Protein AF-A0A9P0GEH8-F1 (afdb_monomer)

Solvent-accessible surface area (backbone atoms only — not comparable to full-atom values): 10073 Å² total; per-residue (Å²): 133,59,58,68,59,52,50,55,52,48,51,53,52,50,49,64,53,62,76,31,72,62,64,55,65,80,72,59,46,73,71,53,48,53,55,50,47,52,52,42,53,52,48,43,51,53,41,54,50,40,61,73,42,30,77,85,65,69,58,48,72,67,56,49,52,50,42,53,51,50,40,52,52,41,55,53,51,46,50,50,51,67,56,50,79,44,78,69,57,88,73,59,54,66,79,65,34,40,38,84,42,74,55,92,52,100,47,64,91,82,51,86,51,72,48,78,42,86,67,63,67,92,47,68,67,65,42,52,57,54,46,52,55,54,49,53,56,50,52,55,51,50,48,71,76,39,87,84,71,87,85,84,86,83,91,84,87,85,84,83,79,78,86,132

Secondary structure (DSSP, 8-state):
--HHHHHHHHHHHHHHHHTTTTHHHHS--HHHHHHHHHHHHHHHHHHHHHHHTTTTTT--HHHHHHHHHHHHHHHHHHHHHHHHT--SS----HHHHEEEEEE--TTTTT--EEEEEE-S-SSHHHHHHHHHHHHHHHHHHHHHH-TT-----------PPPP-

Mean predicted aligned error: 16.82 Å

Radius of gyration: 26.2 Å; Cα contacts (8 Å, |Δi|>4): 94; chains: 1; bounding box: 45×67×70 Å

pLDDT: mean 74.31, std 14.32, range [34.25, 94.31]

Nearest PDB structures (foldseek):
  9had-assembly1_A  TM=5.413E-01  e=2.291E-01  Dermatophagoides farinae
  8eki-assembly1_A  TM=3.821E-01  e=4.897E-01  Saccharomyces cerevisiae S288C
  4y21-assembly1_A  TM=6.653E-01  e=8.085E+00  Rattus norvegicus

Structure (mmCIF, N/CA/C/O backbone):
data_AF-A0A9P0GEH8-F1
#
_entry.id   AF-A0A9P0GEH8-F1
#
loop_
_atom_site.group_PDB
_atom_site.id
_atom_site.type_symbol
_atom_site.label_atom_id
_atom_site.label_alt_id
_atom_site.label_comp_id
_atom_site.label_asym_id
_atom_site.label_entity_id
_atom_site.label_seq_id
_atom_site.pdbx_PDB_ins_code
_atom_site.Cartn_x
_atom_site.Cartn_y
_atom_site.Cartn_z
_atom_site.occupancy
_atom_site.B_iso_or_equiv
_atom_site.auth_seq_id
_atom_site.auth_comp_id
_atom_site.auth_asym_id
_atom_site.auth_atom_id
_atom_site.pdbx_PDB_model_num
ATOM 1 N N . MET A 1 1 ? 15.935 18.333 23.395 1.00 63.38 1 MET A N 1
ATOM 2 C CA . MET A 1 1 ? 15.958 19.262 22.243 1.00 63.38 1 MET A CA 1
ATOM 3 C C . MET A 1 1 ? 14.735 20.152 22.340 1.00 63.38 1 MET A C 1
ATOM 5 O O . MET A 1 1 ? 13.652 19.619 22.544 1.00 63.38 1 MET A O 1
ATOM 9 N N . ASN A 1 2 ? 14.920 21.467 22.252 1.00 82.69 2 ASN A N 1
ATOM 10 C CA . ASN A 1 2 ? 13.840 22.454 22.278 1.00 82.69 2 ASN A CA 1
ATOM 11 C C . ASN A 1 2 ? 12.905 22.260 21.052 1.00 82.69 2 ASN A C 1
ATOM 13 O O . ASN A 1 2 ? 13.416 22.056 19.949 1.00 82.69 2 ASN A O 1
ATOM 17 N N . PRO A 1 3 ? 11.565 22.319 21.186 1.00 79.75 3 PRO A N 1
ATOM 18 C CA . PRO A 1 3 ? 10.643 22.260 20.047 1.00 79.75 3 PRO A CA 1
A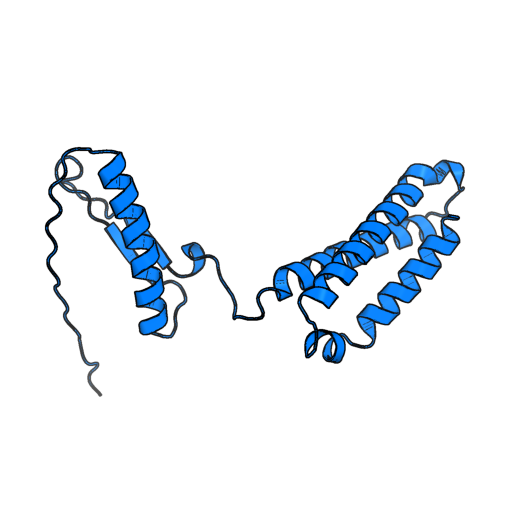TOM 19 C C . PRO A 1 3 ? 10.961 23.216 18.891 1.00 79.75 3 PRO A C 1
ATOM 21 O O . PRO A 1 3 ? 10.848 22.818 17.733 1.00 79.75 3 PRO A O 1
ATOM 24 N N . PHE A 1 4 ? 11.437 24.431 19.168 1.00 83.31 4 PHE A N 1
ATOM 25 C CA . PHE A 1 4 ? 11.797 25.392 18.121 1.00 83.31 4 PHE A CA 1
ATOM 26 C C . PHE A 1 4 ? 12.994 24.918 17.286 1.00 83.31 4 PHE A C 1
ATOM 28 O O . PHE A 1 4 ? 13.010 25.073 16.062 1.00 83.31 4 PHE A O 1
ATOM 35 N N . SER A 1 5 ? 13.969 24.247 17.912 1.00 86.06 5 SER A N 1
ATOM 36 C CA . SER A 1 5 ? 15.079 23.643 17.169 1.00 86.06 5 SER A CA 1
ATOM 37 C C . SER A 1 5 ? 14.634 22.414 16.373 1.00 86.06 5 SER A C 1
ATOM 39 O O . SER A 1 5 ? 15.137 22.196 15.272 1.00 86.06 5 SER A O 1
ATOM 41 N N . ILE A 1 6 ? 13.632 21.670 16.858 1.00 84.56 6 ILE A N 1
ATOM 42 C CA . ILE A 1 6 ? 12.996 20.571 16.115 1.00 84.56 6 ILE A CA 1
ATOM 43 C C . ILE A 1 6 ? 12.264 21.103 14.875 1.00 84.56 6 ILE A C 1
ATOM 45 O O . ILE A 1 6 ? 12.375 20.496 13.808 1.00 84.56 6 ILE A O 1
ATOM 49 N N . ILE A 1 7 ? 11.551 22.229 14.975 1.00 85.88 7 ILE A N 1
ATOM 50 C CA . ILE A 1 7 ? 10.881 22.872 13.832 1.00 85.88 7 ILE A CA 1
ATOM 51 C C . ILE A 1 7 ? 11.917 23.321 12.801 1.00 85.88 7 ILE A C 1
ATOM 53 O O . ILE A 1 7 ? 11.837 22.902 11.649 1.00 85.88 7 ILE A O 1
ATOM 57 N N . LYS A 1 8 ? 12.947 24.067 13.220 1.00 88.38 8 LYS A N 1
ATOM 58 C CA . LYS A 1 8 ? 14.024 24.525 12.325 1.00 88.38 8 LYS A CA 1
ATOM 59 C C . LYS A 1 8 ? 14.737 23.356 11.636 1.00 88.38 8 LYS A C 1
ATOM 61 O O .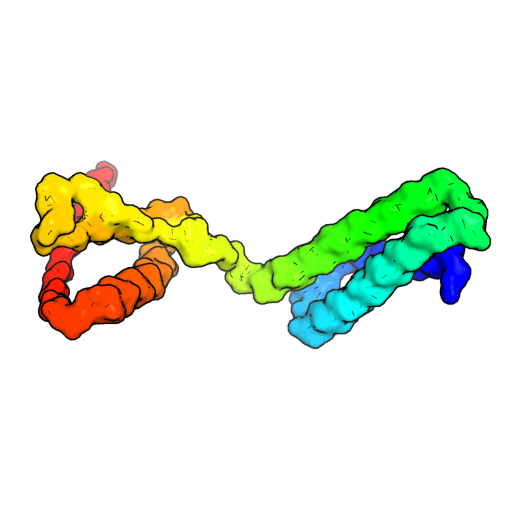 LYS A 1 8 ? 14.979 23.383 10.433 1.00 88.38 8 LYS A O 1
ATOM 66 N N . GLN A 1 9 ? 15.033 22.290 12.381 1.00 88.56 9 GLN A N 1
ATOM 67 C CA . GLN A 1 9 ? 15.620 21.074 11.819 1.00 88.56 9 GLN A CA 1
ATOM 68 C C . GLN A 1 9 ? 14.679 20.396 10.814 1.00 88.56 9 GLN A C 1
ATOM 70 O O . GLN A 1 9 ? 15.137 19.901 9.784 1.00 88.56 9 GLN A O 1
ATOM 75 N N . SER A 1 10 ? 13.376 20.380 11.097 1.00 86.62 10 SER A N 1
ATOM 76 C CA . SER A 1 10 ? 12.367 19.804 10.207 1.00 86.62 10 SER A CA 1
ATOM 77 C C . SER A 1 10 ? 12.270 20.585 8.899 1.00 86.62 10 SER A C 1
ATOM 79 O O . SER A 1 10 ? 12.298 19.972 7.834 1.00 86.62 10 SER A O 1
ATOM 81 N N . ASP A 1 11 ? 12.257 21.915 8.971 1.00 87.25 11 ASP A N 1
ATOM 82 C CA . ASP A 1 11 ? 12.224 22.799 7.806 1.00 87.25 11 ASP A CA 1
ATOM 83 C C . ASP A 1 11 ? 13.472 22.603 6.929 1.00 87.25 11 ASP A C 1
ATOM 85 O O . ASP A 1 11 ? 13.356 22.439 5.714 1.00 87.25 11 ASP A O 1
ATOM 89 N N . ASN A 1 12 ? 14.657 22.490 7.540 1.00 86.25 12 ASN A N 1
ATOM 90 C CA . ASN A 1 12 ? 15.903 22.198 6.825 1.00 86.25 12 ASN A CA 1
ATOM 91 C C . ASN A 1 12 ? 15.866 20.834 6.115 1.00 86.25 12 ASN A C 1
ATOM 93 O O . ASN A 1 12 ? 16.302 20.711 4.969 1.00 86.25 12 ASN A O 1
ATOM 97 N N . ILE A 1 13 ? 15.329 19.798 6.773 1.00 83.06 13 ILE A N 1
ATOM 98 C CA . ILE A 1 13 ? 15.161 18.469 6.167 1.00 83.06 13 ILE A CA 1
ATOM 99 C C . ILE A 1 13 ? 14.171 18.538 5.000 1.00 83.06 13 ILE A C 1
ATOM 101 O O . ILE A 1 13 ? 14.433 17.966 3.946 1.00 83.06 13 ILE A O 1
ATOM 105 N N . LEU A 1 14 ? 13.053 19.250 5.152 1.00 83.06 14 LEU A N 1
ATOM 106 C CA . LEU A 1 14 ? 12.068 19.410 4.084 1.00 83.06 14 LEU A CA 1
ATOM 107 C C . LEU A 1 14 ? 12.625 20.206 2.902 1.00 83.06 14 LEU A C 1
ATOM 109 O O . LEU A 1 14 ? 12.366 19.837 1.759 1.00 83.06 14 LEU A O 1
ATOM 113 N N . ALA A 1 15 ? 13.428 21.241 3.148 1.00 81.75 15 ALA A N 1
ATOM 114 C CA . ALA A 1 15 ? 14.131 21.974 2.099 1.00 81.75 15 ALA A CA 1
ATOM 115 C C . ALA A 1 15 ? 15.111 21.064 1.338 1.00 81.75 15 ALA A C 1
ATOM 117 O O . ALA A 1 15 ? 15.128 21.070 0.105 1.00 81.75 15 ALA A O 1
ATOM 118 N N . ALA A 1 16 ? 15.855 20.216 2.058 1.00 75.31 16 ALA A N 1
ATOM 119 C CA . ALA A 1 16 ? 16.749 19.220 1.468 1.00 75.31 16 ALA A CA 1
ATOM 120 C C . ALA A 1 16 ? 16.005 18.120 0.688 1.00 75.31 16 ALA A C 1
ATOM 122 O O . ALA A 1 16 ? 16.557 17.571 -0.257 1.00 75.31 16 ALA A O 1
ATOM 123 N N . ILE A 1 17 ? 14.756 17.808 1.048 1.00 71.12 17 ILE A N 1
ATOM 124 C CA . ILE A 1 17 ? 13.891 16.874 0.307 1.00 71.12 17 ILE A CA 1
ATOM 125 C C . ILE A 1 17 ? 13.294 17.537 -0.946 1.00 71.12 17 ILE A C 1
ATOM 127 O O . ILE A 1 17 ? 13.154 16.889 -1.983 1.00 71.12 17 ILE A O 1
ATOM 131 N N . LYS A 1 18 ? 12.918 18.821 -0.858 1.00 67.00 18 LYS A N 1
ATOM 132 C CA . LYS A 1 18 ? 12.270 19.568 -1.947 1.00 67.00 18 LYS A CA 1
ATOM 133 C C . LYS A 1 18 ? 13.248 19.954 -3.065 1.00 67.00 18 LYS A C 1
ATOM 135 O O . LYS A 1 18 ? 12.876 19.840 -4.228 1.00 67.00 18 LYS A O 1
ATOM 140 N N . LYS A 1 19 ? 14.482 20.365 -2.739 1.00 57.78 19 LYS A N 1
ATOM 141 C CA . LYS A 1 19 ? 15.487 20.817 -3.727 1.00 57.78 19 LYS A CA 1
ATOM 142 C C . LYS A 1 19 ? 15.917 19.751 -4.759 1.00 57.78 19 LYS A C 1
ATOM 144 O O . LYS A 1 19 ? 16.152 20.133 -5.898 1.00 57.78 19 LYS A O 1
ATOM 149 N N . PRO A 1 20 ? 15.978 18.442 -4.446 1.00 52.09 20 PRO A N 1
ATOM 150 C CA . PRO A 1 20 ? 16.402 17.428 -5.407 1.00 52.09 20 PRO A CA 1
ATOM 151 C C . PRO A 1 20 ? 15.350 16.327 -5.596 1.00 52.09 20 PRO A C 1
ATOM 153 O O . PRO A 1 20 ? 15.700 15.163 -5.730 1.00 52.09 20 PRO A O 1
ATOM 156 N N . ARG A 1 21 ? 14.047 16.643 -5.667 1.00 51.53 21 ARG A N 1
ATOM 157 C CA . ARG A 1 21 ? 13.015 15.625 -5.980 1.00 51.53 21 ARG A CA 1
ATOM 158 C C . ARG A 1 21 ? 13.209 14.960 -7.364 1.00 51.53 21 ARG A C 1
ATOM 160 O O . ARG A 1 21 ? 12.531 13.986 -7.651 1.00 51.53 21 ARG A O 1
ATOM 167 N N . LYS A 1 22 ? 14.103 15.475 -8.215 1.00 45.47 22 LYS A N 1
ATOM 168 C CA . LYS A 1 22 ? 14.620 14.797 -9.419 1.00 45.47 22 LYS A CA 1
ATOM 169 C C . LYS A 1 22 ? 15.939 14.065 -9.105 1.00 45.47 22 LYS A C 1
ATOM 171 O O . LYS A 1 22 ? 15.983 12.846 -9.098 1.00 45.47 22 LYS A O 1
ATOM 176 N N . ILE A 1 23 ? 16.955 14.805 -8.655 1.00 44.22 23 ILE A N 1
ATOM 177 C CA . ILE A 1 23 ? 18.342 14.321 -8.489 1.00 44.22 23 ILE A CA 1
ATOM 178 C C . ILE A 1 23 ? 18.525 13.265 -7.383 1.00 44.22 23 ILE A C 1
ATOM 180 O O . ILE A 1 23 ? 19.277 12.313 -7.568 1.00 44.22 23 ILE A O 1
ATOM 184 N N . LEU A 1 24 ? 17.840 13.387 -6.235 1.00 51.72 24 LEU A N 1
ATOM 185 C CA . LEU A 1 24 ? 17.928 12.381 -5.161 1.00 51.72 24 LEU A CA 1
ATOM 186 C C . LEU A 1 24 ? 17.483 11.019 -5.663 1.00 51.72 24 LEU A C 1
ATOM 188 O O . LEU A 1 24 ? 17.923 10.013 -5.138 1.00 51.72 24 LEU A O 1
ATOM 192 N N . PHE A 1 25 ? 16.582 10.998 -6.632 1.00 54.88 25 PHE A N 1
ATOM 193 C CA . PHE A 1 25 ? 15.817 9.831 -6.995 1.00 54.88 25 PHE A CA 1
ATOM 194 C C . PHE A 1 25 ? 16.349 9.084 -8.212 1.00 54.88 25 PHE A C 1
ATOM 196 O O . PHE A 1 25 ? 16.028 7.906 -8.340 1.00 54.88 25 PHE A O 1
ATOM 203 N N . ASP A 1 26 ? 17.197 9.729 -9.008 1.00 52.19 26 ASP A N 1
ATOM 204 C CA . ASP A 1 26 ? 17.900 9.097 -10.124 1.00 52.19 26 ASP A CA 1
ATOM 205 C C . ASP A 1 26 ? 19.138 8.306 -9.637 1.00 52.19 26 ASP A C 1
ATOM 207 O O . ASP A 1 26 ? 19.475 7.285 -10.221 1.00 52.19 26 ASP A O 1
ATOM 211 N N . ASN A 1 27 ? 19.737 8.680 -8.490 1.00 52.25 27 ASN A N 1
ATOM 212 C CA . ASN A 1 27 ? 20.931 8.030 -7.903 1.00 52.25 27 ASN A CA 1
ATOM 213 C C . ASN A 1 27 ? 20.703 7.460 -6.477 1.00 52.25 27 ASN A C 1
ATOM 215 O O . ASN A 1 27 ? 21.629 7.344 -5.663 1.00 52.25 27 ASN A O 1
ATOM 219 N N . PHE A 1 28 ? 19.456 7.138 -6.116 1.00 63.06 28 PHE A N 1
ATOM 220 C CA . PHE A 1 28 ? 19.102 6.691 -4.760 1.00 63.06 28 PHE A CA 1
ATOM 221 C C . PHE A 1 28 ? 19.409 5.202 -4.535 1.00 63.06 28 PHE A C 1
ATOM 223 O O . PHE A 1 28 ? 18.591 4.332 -4.822 1.00 63.06 28 PHE A O 1
ATOM 230 N N . THR A 1 29 ? 20.581 4.890 -3.983 1.00 66.31 29 THR A N 1
ATOM 231 C CA . THR A 1 29 ? 20.947 3.509 -3.627 1.00 66.31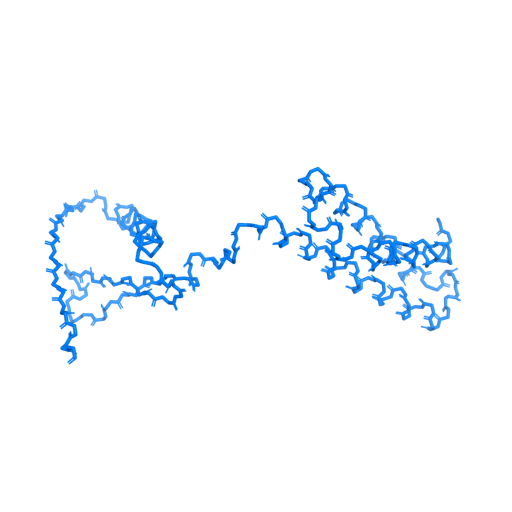 29 THR A CA 1
ATOM 232 C C . THR A 1 29 ? 20.129 2.961 -2.447 1.00 66.31 29 THR A C 1
ATOM 234 O O . THR A 1 29 ? 19.581 3.714 -1.637 1.00 66.31 29 THR A O 1
ATOM 237 N N . ILE A 1 30 ? 20.112 1.631 -2.290 1.00 65.19 30 ILE A N 1
ATOM 238 C CA . ILE A 1 30 ? 19.505 0.926 -1.142 1.00 65.19 30 ILE A CA 1
ATOM 239 C C . ILE A 1 30 ? 20.038 1.483 0.190 1.00 65.19 30 ILE A C 1
ATOM 241 O O . ILE A 1 30 ? 19.274 1.817 1.096 1.00 65.19 30 ILE A O 1
ATOM 245 N N . LYS A 1 31 ? 21.358 1.690 0.275 1.00 69.81 31 LYS A N 1
ATOM 246 C CA . LYS A 1 31 ? 22.031 2.268 1.447 1.00 69.81 31 LYS A CA 1
ATOM 247 C C . LYS A 1 31 ? 21.544 3.693 1.748 1.00 69.81 31 LYS A C 1
ATOM 249 O O . LYS A 1 31 ? 21.300 4.032 2.907 1.00 69.81 31 LYS A O 1
ATOM 254 N N . ASN A 1 32 ? 21.344 4.517 0.717 1.00 69.88 32 ASN A N 1
ATOM 255 C CA . ASN A 1 32 ? 20.785 5.862 0.873 1.00 69.88 32 ASN A CA 1
ATOM 256 C C . ASN A 1 32 ? 19.342 5.800 1.393 1.00 69.88 32 ASN A C 1
ATOM 258 O O . ASN A 1 32 ? 18.989 6.540 2.316 1.00 69.88 32 ASN A O 1
ATOM 262 N N . ALA A 1 33 ? 18.528 4.878 0.874 1.00 72.75 33 ALA A N 1
ATOM 263 C CA . ALA A 1 33 ? 17.159 4.678 1.336 1.00 72.75 33 ALA A CA 1
ATOM 264 C C . ALA A 1 33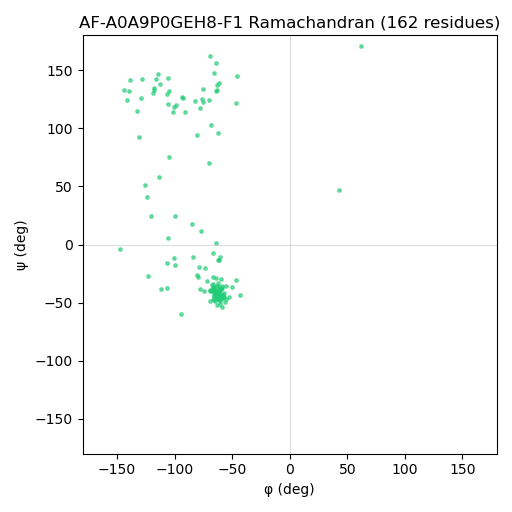 ? 17.091 4.325 2.827 1.00 72.75 33 ALA A C 1
ATOM 266 O O . ALA A 1 33 ? 16.332 4.955 3.565 1.00 72.75 33 ALA A O 1
ATOM 267 N N . GLU A 1 34 ? 17.922 3.401 3.306 1.00 78.12 34 GLU A N 1
ATOM 268 C CA . GLU A 1 34 ? 17.967 3.037 4.726 1.00 78.12 34 GLU A CA 1
ATOM 269 C C . GLU A 1 34 ? 18.357 4.209 5.636 1.00 78.12 34 GLU A C 1
ATOM 271 O O . GLU A 1 34 ? 17.722 4.435 6.675 1.00 78.12 34 GLU A O 1
ATOM 276 N N . ILE A 1 35 ? 19.375 4.985 5.245 1.00 82.38 35 ILE A N 1
ATOM 277 C CA . ILE A 1 35 ? 19.826 6.169 5.989 1.00 82.38 35 ILE A CA 1
ATOM 278 C C . ILE A 1 35 ? 18.684 7.184 6.104 1.00 82.38 35 ILE A C 1
ATOM 280 O O . ILE A 1 35 ? 18.390 7.681 7.198 1.00 82.38 35 ILE A O 1
ATOM 284 N N . TRP A 1 36 ? 17.994 7.459 4.997 1.00 82.62 36 TRP A N 1
ATOM 285 C CA . TRP A 1 36 ? 16.873 8.392 4.979 1.00 82.62 36 TRP A CA 1
ATOM 286 C C . TRP A 1 36 ? 15.665 7.876 5.762 1.00 82.62 36 TRP A C 1
ATOM 288 O O . TRP A 1 36 ? 15.070 8.642 6.518 1.00 82.62 36 TRP A O 1
ATOM 298 N N . LEU A 1 37 ? 15.331 6.586 5.681 1.00 84.06 37 LEU A N 1
ATOM 299 C CA . LEU A 1 37 ? 14.255 5.993 6.481 1.00 84.06 37 LEU A CA 1
ATOM 300 C C . LEU A 1 37 ? 14.531 6.116 7.982 1.00 84.06 37 LEU A C 1
ATOM 302 O O . LEU A 1 37 ? 13.637 6.522 8.735 1.00 84.06 37 LEU A O 1
ATOM 306 N N . LYS A 1 38 ? 15.768 5.837 8.416 1.00 88.12 38 LYS A N 1
ATOM 307 C CA . LYS A 1 38 ? 16.199 6.030 9.810 1.00 88.12 38 LYS A CA 1
ATOM 308 C C . LYS A 1 38 ? 16.089 7.500 10.217 1.00 88.12 38 LYS A C 1
ATOM 310 O O . LYS A 1 38 ? 15.532 7.797 11.277 1.00 88.12 38 LYS A O 1
ATOM 315 N N . ARG A 1 39 ? 16.555 8.428 9.372 1.00 87.38 39 ARG A N 1
ATOM 316 C CA . ARG A 1 39 ? 16.497 9.878 9.627 1.00 87.38 39 ARG A CA 1
ATOM 317 C C . ARG A 1 39 ? 15.057 10.382 9.762 1.00 87.38 39 ARG A C 1
ATOM 319 O O . ARG A 1 39 ? 14.745 11.057 10.740 1.00 87.38 39 ARG A O 1
ATOM 326 N N . LEU A 1 40 ? 14.163 9.988 8.856 1.00 89.19 40 LEU A N 1
ATOM 327 C CA . LEU A 1 40 ? 12.741 10.350 8.902 1.00 89.19 40 LEU A CA 1
ATOM 328 C C . LEU A 1 40 ? 12.044 9.768 10.129 1.00 89.19 40 LEU A C 1
ATOM 330 O O . LEU A 1 40 ? 11.251 10.452 10.768 1.00 89.19 40 LEU A O 1
ATOM 334 N N . GLN A 1 41 ? 12.342 8.518 10.492 1.00 92.00 41 GLN A N 1
ATOM 335 C CA . GLN A 1 41 ? 11.733 7.892 11.664 1.00 92.00 41 GLN A CA 1
ATOM 336 C C . GLN A 1 41 ? 12.149 8.580 12.962 1.00 92.00 41 GLN A C 1
ATOM 338 O O . GLN A 1 41 ? 11.309 8.783 13.839 1.00 92.00 41 GLN A O 1
ATOM 343 N N . ARG A 1 42 ? 13.425 8.965 13.076 1.00 93.12 42 ARG A N 1
ATOM 344 C CA . ARG A 1 42 ? 13.907 9.782 14.196 1.00 93.12 42 ARG A CA 1
ATOM 345 C C . ARG A 1 42 ? 13.186 11.127 14.229 1.00 93.12 42 ARG A C 1
ATOM 347 O O . ARG A 1 42 ? 12.673 11.492 15.281 1.00 93.12 42 ARG A O 1
ATOM 354 N N . GLN A 1 43 ? 13.053 11.802 13.087 1.00 90.88 43 GLN A N 1
ATOM 355 C CA . GLN A 1 43 ? 12.404 13.112 13.037 1.00 90.88 43 GLN A CA 1
ATOM 356 C C . GLN A 1 43 ? 10.914 13.045 13.401 1.00 90.88 43 GLN A C 1
ATOM 358 O O . GLN A 1 43 ? 10.448 13.840 14.210 1.00 90.88 43 GLN A O 1
ATOM 363 N N . ILE A 1 44 ? 10.182 12.042 12.903 1.00 92.75 44 ILE A N 1
ATOM 364 C CA . ILE A 1 44 ? 8.779 11.796 13.278 1.00 92.75 44 ILE A CA 1
ATOM 365 C C . ILE A 1 44 ? 8.651 11.574 14.790 1.00 92.75 44 ILE A C 1
ATOM 367 O O . ILE A 1 44 ? 7.742 12.121 15.414 1.00 92.75 44 ILE A O 1
ATOM 371 N N . LYS A 1 45 ? 9.551 10.785 15.396 1.00 94.31 45 LYS A N 1
ATOM 372 C CA . LYS A 1 45 ? 9.559 10.570 16.852 1.00 94.31 45 LYS A CA 1
ATOM 373 C C . LYS A 1 45 ? 9.787 11.883 17.607 1.00 94.31 45 LYS A C 1
ATOM 375 O O . LYS A 1 45 ? 9.055 12.146 18.557 1.00 94.31 45 LYS A O 1
ATOM 380 N N . SER A 1 46 ? 10.736 12.710 17.169 1.00 91.94 46 SER A N 1
ATOM 381 C CA . SER A 1 46 ? 11.019 14.016 17.778 1.00 91.94 46 SER A CA 1
ATOM 382 C C . SER A 1 46 ? 9.831 14.976 17.680 1.00 91.94 46 SER A C 1
ATOM 384 O O . SER A 1 46 ? 9.444 15.554 18.693 1.00 91.94 46 SER A O 1
ATOM 386 N N . CYS A 1 47 ? 9.201 15.095 16.506 1.00 90.06 47 CYS A N 1
ATOM 387 C CA . CYS A 1 47 ? 8.007 15.926 16.327 1.00 90.06 47 CYS A CA 1
ATOM 388 C C . CYS A 1 47 ? 6.846 15.439 17.203 1.00 90.06 47 CYS A C 1
ATOM 390 O O . CYS A 1 47 ? 6.254 16.232 17.924 1.00 90.06 47 CYS A O 1
ATOM 392 N N . ASN A 1 48 ? 6.564 14.131 17.219 1.00 93.25 48 ASN A N 1
ATOM 393 C CA . ASN A 1 48 ? 5.513 13.571 18.072 1.00 93.25 48 ASN A CA 1
ATOM 394 C C . ASN A 1 48 ? 5.798 13.778 19.566 1.00 93.25 48 ASN A C 1
ATOM 396 O O . ASN A 1 48 ? 4.865 14.001 20.332 1.00 93.25 48 ASN A O 1
ATOM 400 N N . LYS A 1 49 ? 7.066 13.718 19.995 1.00 92.06 49 LYS A N 1
ATOM 401 C CA . LYS A 1 49 ? 7.446 14.024 21.380 1.00 92.06 49 LYS A CA 1
ATOM 402 C C . LYS A 1 49 ? 7.170 15.495 21.710 1.00 92.06 49 LYS A C 1
ATOM 404 O O . LYS A 1 49 ? 6.559 15.760 22.736 1.00 92.06 49 LYS A O 1
ATOM 409 N N . ALA A 1 50 ? 7.541 16.424 20.826 1.00 89.12 50 ALA A N 1
ATOM 410 C CA . ALA A 1 50 ? 7.261 17.851 21.001 1.00 89.12 50 ALA A CA 1
ATOM 411 C C . ALA A 1 50 ? 5.751 18.155 21.050 1.00 89.12 50 ALA A C 1
ATOM 413 O O . ALA A 1 50 ? 5.314 18.913 21.908 1.00 89.12 50 ALA A O 1
ATOM 414 N N . ILE A 1 51 ? 4.954 17.503 20.194 1.00 89.69 51 ILE A N 1
ATOM 415 C CA . ILE A 1 51 ? 3.485 17.613 20.187 1.00 89.69 51 ILE A CA 1
ATOM 416 C C . ILE A 1 51 ? 2.883 17.135 21.518 1.00 89.69 51 ILE A C 1
ATOM 418 O O . ILE A 1 51 ? 2.013 17.799 22.076 1.00 89.69 51 ILE A O 1
ATOM 422 N N . ARG A 1 52 ? 3.343 15.994 22.053 1.00 91.62 52 ARG A N 1
ATOM 423 C CA . ARG A 1 52 ? 2.857 15.470 23.345 1.00 91.62 52 ARG A CA 1
ATOM 424 C C . ARG A 1 52 ? 3.250 16.365 24.516 1.00 91.62 52 ARG A C 1
ATOM 426 O O . ARG A 1 52 ? 2.453 16.558 25.422 1.00 91.62 52 ARG A O 1
ATOM 433 N N . SER A 1 53 ? 4.445 16.945 24.471 1.00 88.88 53 SER A N 1
ATOM 434 C CA . SER A 1 53 ? 4.945 17.875 25.487 1.00 88.88 53 SER A CA 1
ATOM 435 C C . SER A 1 53 ? 4.491 19.328 25.262 1.00 88.88 53 SER A C 1
ATOM 437 O O . SER A 1 53 ? 5.088 20.239 25.826 1.00 88.88 53 SER A O 1
ATOM 439 N N . ARG A 1 54 ? 3.450 19.586 24.454 1.00 83.62 54 ARG A N 1
ATOM 440 C CA . ARG A 1 54 ? 3.028 20.953 24.079 1.00 83.62 54 ARG A CA 1
ATOM 441 C C . ARG A 1 54 ? 2.741 21.881 25.262 1.00 83.62 54 ARG A C 1
ATOM 443 O O . ARG A 1 54 ? 3.059 23.060 25.177 1.00 83.62 54 ARG A O 1
ATOM 450 N N . GLN A 1 55 ? 2.180 21.342 26.348 1.00 83.00 55 GLN A N 1
ATOM 451 C CA . GLN A 1 55 ? 1.877 22.091 27.574 1.00 83.00 55 GLN A CA 1
ATOM 452 C C . GLN A 1 55 ? 3.156 22.493 28.312 1.00 83.00 55 GLN A C 1
ATOM 454 O O . GLN A 1 55 ? 3.280 23.622 28.756 1.00 83.00 55 GLN A O 1
ATOM 459 N N . GLN A 1 56 ? 4.146 21.599 28.367 1.00 85.12 56 GLN A N 1
ATOM 460 C CA . GLN A 1 56 ? 5.441 21.868 28.995 1.00 85.12 56 GLN A CA 1
ATOM 461 C C . GLN A 1 56 ? 6.225 22.976 28.273 1.00 85.12 56 GLN A C 1
ATOM 463 O O . GLN A 1 56 ? 7.037 23.661 28.886 1.00 85.12 56 GLN A O 1
ATOM 468 N N . TYR A 1 57 ? 6.007 23.136 26.966 1.00 80.38 57 TYR A N 1
ATOM 469 C CA . TYR A 1 57 ? 6.744 24.083 26.130 1.00 80.38 57 TYR A CA 1
ATOM 470 C C . TYR A 1 57 ? 5.940 25.325 25.730 1.00 80.38 57 TYR A C 1
ATOM 472 O O . TYR A 1 57 ? 6.446 26.103 24.925 1.00 80.38 57 TYR A O 1
ATOM 480 N N . ASN A 1 58 ? 4.714 25.500 26.244 1.00 85.56 58 ASN A N 1
ATOM 481 C CA . ASN A 1 58 ? 3.798 26.584 25.864 1.00 85.56 58 ASN A CA 1
ATOM 482 C C . ASN A 1 58 ? 3.766 26.833 24.345 1.00 85.56 58 ASN A C 1
ATOM 484 O O . ASN A 1 58 ? 3.892 27.963 23.874 1.00 85.56 58 ASN A O 1
ATOM 488 N N . LEU A 1 59 ? 3.650 25.755 23.562 1.00 84.88 59 LEU A N 1
ATOM 489 C CA . LEU A 1 59 ? 3.654 25.859 22.104 1.00 84.88 59 LEU A CA 1
ATOM 490 C C . LEU A 1 59 ? 2.449 26.660 21.614 1.00 84.88 59 LEU A C 1
ATOM 492 O O . LEU A 1 59 ? 1.312 26.368 21.991 1.00 84.88 59 LEU A O 1
ATOM 496 N N . SER A 1 60 ? 2.690 27.606 20.704 1.00 88.69 60 SER A N 1
ATOM 497 C CA . SER A 1 60 ? 1.601 28.289 20.015 1.00 88.69 60 SER A CA 1
ATOM 498 C C . SER A 1 60 ? 0.803 27.301 19.154 1.00 88.69 60 SER A C 1
ATOM 500 O O . SER A 1 60 ? 1.313 26.271 18.697 1.00 88.69 60 SER A O 1
ATOM 502 N N .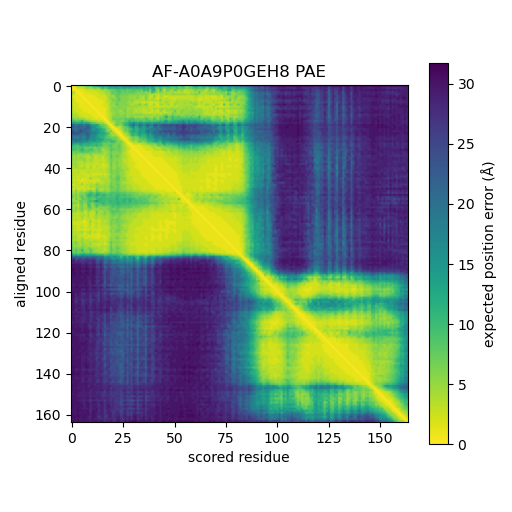 ILE A 1 61 ? -0.457 27.633 18.867 1.00 86.88 61 ILE A N 1
ATOM 503 C CA . ILE A 1 61 ? -1.292 26.850 17.941 1.00 86.88 61 ILE A CA 1
ATOM 504 C C . ILE A 1 61 ? -0.633 26.773 16.551 1.00 86.88 61 ILE A C 1
ATOM 506 O O . ILE A 1 61 ? -0.705 25.737 15.886 1.00 86.88 61 ILE A O 1
ATOM 510 N N . GLY A 1 62 ? 0.043 27.844 16.120 1.00 82.44 62 GLY A N 1
ATOM 511 C CA . GLY A 1 62 ? 0.790 27.876 14.861 1.00 82.44 62 GLY A CA 1
ATOM 512 C C . GLY A 1 62 ? 1.939 26.866 14.837 1.00 82.44 62 GLY A C 1
ATOM 513 O O . GLY A 1 62 ? 2.064 26.096 13.883 1.00 82.44 62 GLY A O 1
ATOM 514 N N . ASP A 1 63 ? 2.724 26.799 15.913 1.00 84.56 63 ASP A N 1
ATOM 515 C CA . ASP A 1 63 ? 3.839 25.855 16.041 1.00 84.56 63 ASP A CA 1
ATOM 516 C C . ASP A 1 63 ? 3.362 24.405 16.106 1.00 84.56 63 ASP A C 1
ATOM 518 O O . ASP A 1 63 ? 3.960 23.516 15.491 1.00 84.56 63 ASP A O 1
ATOM 522 N N . LEU A 1 64 ? 2.247 24.163 16.801 1.00 86.25 64 LEU A N 1
ATOM 523 C CA . LEU A 1 64 ? 1.617 22.850 16.865 1.00 86.25 64 LEU A CA 1
ATOM 524 C C . LEU A 1 64 ? 1.195 22.370 15.469 1.00 86.25 64 LEU A C 1
ATOM 526 O O . LEU A 1 64 ? 1.600 21.286 15.043 1.00 86.25 64 LEU A O 1
ATOM 530 N N . ARG A 1 65 ? 0.463 23.204 14.720 1.00 87.12 65 ARG A N 1
ATOM 531 C CA . ARG A 1 65 ? 0.045 22.898 13.340 1.00 87.12 65 ARG A CA 1
ATOM 532 C C . ARG A 1 65 ? 1.241 22.663 12.424 1.00 87.12 65 ARG A C 1
ATOM 534 O O . ARG A 1 65 ? 1.211 21.777 11.567 1.00 87.12 65 ARG A O 1
ATOM 541 N N . LYS A 1 66 ? 2.320 23.428 12.608 1.00 87.94 66 LYS A N 1
ATOM 542 C CA . LY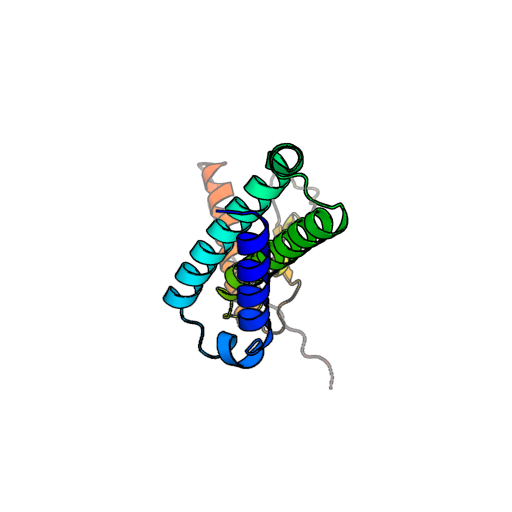S A 1 66 ? 3.556 23.260 11.839 1.00 87.94 66 LYS A CA 1
ATOM 543 C C . LYS A 1 66 ? 4.220 21.911 12.129 1.00 87.94 66 LYS A C 1
ATOM 545 O O . LYS A 1 66 ? 4.624 21.216 11.197 1.00 87.94 66 LYS A O 1
ATOM 550 N N . LEU A 1 67 ? 4.277 21.487 13.393 1.00 86.25 67 LEU A N 1
ATOM 551 C CA . LEU A 1 67 ? 4.773 20.160 13.774 1.00 86.25 67 LEU A CA 1
ATOM 552 C C . LEU A 1 67 ? 3.913 19.029 13.188 1.00 86.25 67 LEU A C 1
ATOM 554 O O . LEU A 1 67 ? 4.466 18.068 12.651 1.00 86.25 67 LEU A O 1
ATOM 558 N N . GLU A 1 68 ? 2.586 19.145 13.241 1.00 87.62 68 GLU A N 1
ATOM 559 C CA . GLU A 1 68 ? 1.657 18.163 12.661 1.00 87.62 68 GLU A CA 1
ATOM 560 C C . GLU A 1 68 ? 1.814 18.058 11.137 1.00 87.62 68 GLU A C 1
ATOM 562 O O . GLU A 1 68 ? 1.927 16.957 10.586 1.00 87.62 68 GLU A O 1
ATOM 567 N N . THR A 1 69 ? 1.931 19.203 10.464 1.00 87.69 69 THR A N 1
ATOM 568 C CA . THR A 1 69 ? 2.192 19.289 9.021 1.00 87.69 69 THR A CA 1
ATOM 569 C C . THR A 1 69 ? 3.521 18.619 8.661 1.00 87.69 69 THR A C 1
ATOM 571 O O . THR A 1 69 ? 3.587 17.794 7.744 1.00 87.69 69 THR A O 1
ATOM 574 N N . ASN A 1 70 ? 4.576 18.883 9.438 1.00 86.38 70 ASN A N 1
ATOM 575 C CA . ASN A 1 70 ? 5.887 18.262 9.256 1.00 86.38 70 ASN A CA 1
ATOM 576 C C . ASN A 1 70 ? 5.830 16.735 9.435 1.00 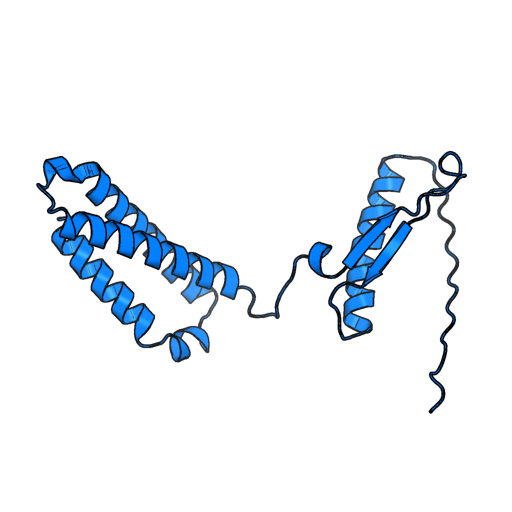86.38 70 ASN A C 1
ATOM 578 O O . ASN A 1 70 ? 6.408 16.000 8.629 1.00 86.38 70 ASN A O 1
ATOM 582 N N . VAL A 1 71 ? 5.074 16.227 10.417 1.00 90.31 71 VAL A N 1
ATOM 583 C CA . VAL A 1 71 ? 4.827 14.781 10.572 1.00 90.31 71 VAL A CA 1
ATOM 584 C C . VAL A 1 71 ? 4.138 14.202 9.334 1.00 90.31 71 VAL A C 1
ATOM 586 O O . VAL A 1 71 ? 4.549 13.139 8.854 1.00 90.31 71 VAL A O 1
ATOM 589 N N . GLY A 1 72 ? 3.127 14.890 8.797 1.00 81.50 72 GLY A N 1
ATOM 590 C CA . GLY A 1 72 ? 2.451 14.509 7.555 1.00 81.50 72 GLY A CA 1
ATOM 591 C C . GLY A 1 72 ? 3.425 14.387 6.380 1.00 81.50 72 GLY A C 1
ATOM 592 O O . GLY A 1 72 ? 3.477 13.346 5.716 1.00 81.50 72 GLY A O 1
ATOM 593 N N . HIS A 1 73 ? 4.274 15.397 6.179 1.00 83.50 73 HIS A N 1
ATOM 594 C CA . HIS A 1 73 ? 5.296 15.386 5.132 1.00 83.50 73 HIS A CA 1
ATOM 595 C C . HIS A 1 73 ? 6.313 14.251 5.301 1.00 83.50 73 HIS A C 1
ATOM 597 O O . HIS A 1 73 ? 6.608 13.547 4.332 1.00 83.50 73 HIS A O 1
ATOM 603 N N . PHE A 1 74 ? 6.819 14.008 6.514 1.00 86.25 74 PHE A N 1
ATOM 604 C CA . PHE A 1 74 ? 7.779 12.925 6.748 1.00 86.25 74 PHE A CA 1
ATOM 605 C C . PHE A 1 74 ? 7.164 11.538 6.554 1.00 86.25 74 PHE A C 1
ATOM 607 O O . PHE A 1 74 ? 7.816 10.664 5.981 1.00 86.25 74 PHE A O 1
ATOM 614 N N . LYS A 1 75 ? 5.909 11.323 6.973 1.00 85.31 75 LYS A N 1
ATOM 615 C CA . LYS A 1 75 ? 5.183 10.068 6.710 1.00 85.31 75 LYS A CA 1
ATOM 616 C C . LYS A 1 75 ? 4.988 9.845 5.212 1.00 85.31 75 LYS A C 1
ATOM 618 O O . LYS A 1 75 ? 5.235 8.741 4.724 1.00 85.31 75 LYS A O 1
ATOM 623 N N . HIS A 1 76 ? 4.597 10.889 4.483 1.00 78.81 76 HIS A N 1
ATOM 624 C CA . HIS A 1 76 ? 4.454 10.832 3.032 1.00 78.81 76 HIS A CA 1
ATOM 625 C C . HIS A 1 76 ? 5.787 10.495 2.349 1.00 78.81 76 HIS A C 1
ATOM 627 O O . HIS A 1 76 ? 5.854 9.563 1.551 1.00 78.81 76 HIS A O 1
ATOM 633 N N . PHE A 1 77 ? 6.873 11.182 2.708 1.00 76.88 77 PHE A N 1
ATOM 634 C CA . PHE A 1 77 ? 8.186 10.945 2.108 1.00 76.88 77 PHE A CA 1
ATOM 635 C C . PHE A 1 77 ? 8.760 9.565 2.464 1.00 76.88 77 PHE A C 1
ATOM 637 O O . PHE A 1 77 ? 9.307 8.880 1.605 1.00 76.88 77 PHE A O 1
ATOM 644 N N . ARG A 1 78 ? 8.545 9.090 3.697 1.00 83.12 78 ARG A N 1
ATOM 645 C CA . ARG A 1 78 ? 8.863 7.711 4.098 1.00 83.12 78 ARG A CA 1
ATOM 646 C C . ARG A 1 78 ? 8.143 6.700 3.204 1.00 83.12 78 ARG A C 1
ATOM 648 O O . ARG A 1 78 ? 8.769 5.750 2.748 1.00 83.12 78 ARG A O 1
ATOM 655 N N . LYS A 1 79 ? 6.849 6.913 2.935 1.00 79.12 79 LYS A N 1
ATOM 656 C CA . LYS A 1 79 ? 6.066 6.066 2.023 1.00 79.12 79 LYS A CA 1
ATOM 657 C C . LYS A 1 79 ? 6.641 6.104 0.607 1.00 79.12 79 LYS A C 1
ATOM 659 O O . LYS A 1 79 ? 6.754 5.055 -0.008 1.00 79.12 79 LYS A O 1
ATOM 664 N N . LEU A 1 80 ? 7.068 7.270 0.118 1.00 73.38 80 LEU A N 1
ATOM 665 C CA . LEU A 1 80 ? 7.739 7.375 -1.181 1.00 73.38 80 LEU A CA 1
ATOM 666 C C . LEU A 1 80 ? 9.046 6.576 -1.230 1.00 73.38 80 LEU A C 1
ATOM 668 O O . LEU A 1 80 ? 9.256 5.880 -2.211 1.00 73.38 80 LEU A O 1
ATOM 672 N N . ILE A 1 81 ? 9.895 6.623 -0.199 1.00 73.56 81 ILE A N 1
ATOM 673 C CA . ILE A 1 81 ? 11.145 5.840 -0.164 1.00 73.56 81 ILE A CA 1
ATOM 674 C C . ILE A 1 81 ? 10.865 4.335 -0.096 1.00 73.56 81 ILE A C 1
ATOM 676 O O . ILE A 1 81 ? 11.438 3.577 -0.871 1.00 73.56 81 ILE A O 1
ATOM 680 N N . LEU A 1 82 ? 9.961 3.905 0.791 1.00 68.94 82 LEU A N 1
ATOM 681 C CA . LEU A 1 82 ? 9.568 2.493 0.904 1.00 68.94 82 LEU A CA 1
ATOM 682 C C . LEU A 1 82 ? 8.981 1.967 -0.409 1.00 68.94 82 LEU A C 1
ATOM 684 O O . LEU A 1 82 ? 9.271 0.848 -0.814 1.00 68.94 82 LEU A O 1
ATOM 688 N N . ASN A 1 83 ? 8.200 2.801 -1.095 1.00 62.69 83 ASN A N 1
ATOM 689 C CA . ASN A 1 83 ? 7.611 2.455 -2.381 1.00 62.69 83 ASN A CA 1
ATOM 690 C C . ASN A 1 83 ? 8.608 2.586 -3.547 1.00 62.69 83 ASN A C 1
ATOM 692 O O . ASN A 1 83 ? 8.378 1.994 -4.593 1.00 62.69 83 ASN A O 1
ATOM 696 N N . ARG A 1 84 ? 9.711 3.333 -3.393 1.00 53.38 84 ARG A N 1
ATOM 697 C CA . ARG A 1 84 ? 10.774 3.498 -4.404 1.00 53.38 84 ARG A CA 1
ATOM 698 C C . ARG A 1 84 ? 11.821 2.401 -4.403 1.00 53.38 84 ARG A C 1
ATOM 700 O O . ARG A 1 84 ? 12.531 2.273 -5.391 1.00 53.38 84 ARG A O 1
ATOM 707 N N . HIS A 1 85 ? 11.841 1.535 -3.391 1.00 43.88 85 HIS A N 1
ATOM 708 C CA . HIS A 1 85 ? 12.500 0.232 -3.529 1.00 43.88 85 HIS A CA 1
ATOM 709 C C . HIS A 1 85 ? 11.827 -0.665 -4.592 1.00 43.88 85 HIS A C 1
ATOM 711 O O . HIS A 1 85 ? 12.262 -1.785 -4.841 1.00 43.88 85 HIS A O 1
ATOM 717 N N . ILE A 1 86 ? 10.785 -0.143 -5.245 1.00 43.09 86 ILE A N 1
ATOM 718 C CA . ILE A 1 86 ? 10.125 -0.682 -6.423 1.00 43.09 86 ILE A CA 1
ATOM 719 C C . ILE A 1 86 ? 10.364 0.286 -7.597 1.00 43.09 86 ILE A C 1
ATOM 721 O O . ILE A 1 86 ? 9.447 0.828 -8.204 1.00 43.09 86 ILE A O 1
ATOM 725 N N . GLY A 1 87 ? 11.639 0.529 -7.899 1.00 34.25 87 GLY A N 1
ATOM 726 C CA . GLY A 1 87 ? 12.096 1.010 -9.207 1.00 34.25 87 GLY A CA 1
ATOM 727 C C . GLY A 1 87 ? 12.132 -0.100 -10.267 1.00 34.25 87 GLY A C 1
ATOM 728 O O . GLY A 1 87 ? 12.676 0.105 -11.341 1.00 34.25 87 GLY A O 1
ATOM 729 N N . MET A 1 88 ? 11.545 -1.269 -9.981 1.00 35.97 88 MET A N 1
ATOM 730 C CA . MET A 1 88 ? 11.237 -2.318 -10.955 1.00 35.97 88 MET A CA 1
ATOM 731 C C . MET A 1 88 ? 9.734 -2.318 -11.243 1.00 35.97 88 MET A C 1
ATOM 733 O O . MET A 1 88 ? 8.996 -3.161 -10.734 1.00 35.97 88 MET A O 1
ATOM 737 N N . GLY A 1 89 ? 9.279 -1.333 -12.020 1.00 36.75 89 GLY A N 1
ATOM 738 C CA . GLY A 1 89 ? 7.892 -1.216 -12.466 1.00 36.75 89 GLY A CA 1
ATOM 739 C C . GLY A 1 89 ? 6.884 -1.050 -11.327 1.00 36.75 89 GLY A C 1
ATOM 740 O O . GLY A 1 89 ? 7.166 -1.201 -10.145 1.00 36.75 89 GLY A O 1
ATOM 741 N N . ILE A 1 90 ? 5.639 -0.757 -11.662 1.00 39.38 90 ILE A N 1
ATOM 742 C CA . ILE A 1 90 ? 4.549 -0.979 -10.719 1.00 39.38 90 ILE A CA 1
ATOM 743 C C . ILE A 1 90 ? 4.518 -2.498 -10.461 1.00 39.38 90 ILE A C 1
ATOM 745 O O . ILE A 1 90 ? 3.908 -3.245 -11.221 1.00 39.38 90 ILE A O 1
ATOM 749 N N . GLN A 1 91 ? 5.155 -2.990 -9.390 1.00 44.22 91 GLN A N 1
ATOM 750 C CA . GLN A 1 91 ? 4.754 -4.264 -8.792 1.00 44.22 91 GLN A CA 1
ATOM 751 C C . GLN A 1 91 ? 3.402 -4.032 -8.121 1.00 44.22 91 GLN A C 1
ATOM 753 O O . GLN A 1 91 ? 3.250 -4.006 -6.901 1.00 44.22 91 GLN A O 1
ATOM 758 N N . SER A 1 92 ? 2.376 -3.847 -8.947 1.00 50.88 92 SER A N 1
ATOM 759 C CA . SER A 1 92 ? 1.039 -4.270 -8.581 1.00 50.88 92 SER A CA 1
ATOM 760 C C . SER A 1 92 ? 1.195 -5.684 -8.048 1.00 50.88 92 SER A C 1
ATOM 762 O O . SER A 1 92 ? 1.758 -6.545 -8.730 1.00 50.88 92 SER A O 1
ATOM 764 N N . LYS A 1 93 ? 0.780 -5.886 -6.795 1.00 60.25 93 LYS A N 1
ATOM 765 C CA . LYS A 1 93 ? 0.801 -7.200 -6.146 1.00 60.25 93 LYS A CA 1
ATOM 766 C C . LYS A 1 93 ? 0.230 -8.220 -7.132 1.00 60.25 93 LYS A C 1
ATOM 768 O O . LYS A 1 93 ? -0.696 -7.866 -7.851 1.00 60.25 93 LYS A O 1
ATOM 773 N N . LEU A 1 94 ? 0.722 -9.458 -7.151 1.00 58.03 94 LEU A N 1
ATOM 774 C CA . LEU A 1 94 ? 0.256 -10.505 -8.075 1.00 58.03 94 LEU A CA 1
ATOM 775 C C . LEU A 1 94 ? -1.285 -10.529 -8.215 1.00 58.03 94 LEU A C 1
ATOM 777 O O . LEU A 1 94 ? -1.805 -10.490 -9.322 1.00 58.03 94 LEU A O 1
ATOM 781 N N . GLY A 1 95 ? -2.016 -10.411 -7.096 1.00 62.41 95 GLY A N 1
ATOM 782 C CA . GLY A 1 95 ? -3.489 -10.347 -7.067 1.00 62.41 95 GLY A CA 1
ATOM 783 C C . GLY A 1 95 ? -4.154 -9.102 -7.687 1.00 62.41 95 GLY A C 1
ATOM 784 O O . GLY A 1 95 ? -5.373 -9.048 -7.781 1.00 62.41 95 GLY A O 1
ATOM 785 N N . GLN A 1 96 ? -3.380 -8.094 -8.085 1.00 69.12 96 GLN A N 1
ATOM 786 C CA . GLN A 1 96 ? -3.813 -6.911 -8.837 1.00 69.12 96 GLN A CA 1
ATOM 787 C C . GLN A 1 96 ? -3.490 -7.023 -10.340 1.00 69.12 96 GLN A C 1
ATOM 789 O O . GLN A 1 96 ? -3.964 -6.185 -11.105 1.00 69.12 96 GLN A O 1
ATOM 794 N N . ARG A 1 97 ? -2.683 -8.012 -10.760 1.00 76.19 97 ARG A N 1
ATOM 795 C CA . ARG A 1 97 ? -2.310 -8.260 -12.169 1.00 76.19 97 ARG A CA 1
ATOM 796 C C . ARG A 1 97 ? -2.995 -9.479 -12.765 1.00 76.19 97 ARG A C 1
ATOM 798 O O . ARG A 1 97 ? -3.409 -9.449 -13.923 1.00 76.19 97 ARG A O 1
ATOM 805 N N . VAL A 1 98 ? -3.149 -10.509 -11.944 1.00 77.50 98 VAL A N 1
ATOM 806 C CA . VAL A 1 98 ? -3.778 -11.780 -12.285 1.00 77.50 98 VAL A CA 1
ATOM 807 C C . VAL A 1 98 ? -4.661 -12.237 -11.134 1.00 77.50 98 VAL A C 1
ATOM 809 O O . VAL A 1 98 ? -4.328 -12.073 -9.957 1.00 77.50 98 VAL A O 1
ATOM 812 N N . LYS A 1 99 ? -5.813 -12.818 -11.463 1.00 85.50 99 LYS A N 1
ATOM 813 C CA . LYS A 1 99 ? -6.775 -13.302 -10.470 1.00 85.50 99 LYS A CA 1
ATOM 814 C C . LYS A 1 99 ? -7.163 -14.737 -10.772 1.00 85.50 99 LYS A C 1
ATOM 816 O O . LYS A 1 99 ? -7.649 -15.029 -11.854 1.00 85.50 99 LYS A O 1
ATOM 821 N N . TRP A 1 100 ? -7.018 -15.615 -9.784 1.00 85.19 100 TRP A N 1
ATOM 822 C CA . TRP A 1 100 ? -7.681 -16.916 -9.819 1.00 85.19 100 TRP A CA 1
ATOM 823 C C . TRP A 1 100 ? -9.165 -16.733 -9.505 1.00 85.19 100 TRP A C 1
ATOM 825 O O . TRP A 1 100 ? -9.507 -16.231 -8.429 1.00 85.19 100 TRP A O 1
ATOM 835 N N . ALA A 1 101 ? -10.035 -17.167 -10.407 1.00 84.12 101 ALA A N 1
ATOM 836 C CA . ALA A 1 101 ? -11.470 -17.236 -10.185 1.00 84.12 101 ALA A CA 1
ATOM 837 C C . ALA A 1 101 ? -11.928 -18.690 -10.313 1.00 84.12 101 ALA A C 1
ATOM 839 O O . ALA A 1 101 ? -11.584 -19.374 -11.274 1.00 84.12 101 ALA A O 1
ATOM 840 N N . ASN A 1 102 ? -12.687 -19.169 -9.328 1.00 82.44 102 ASN A N 1
ATOM 841 C CA . ASN A 1 102 ? -13.357 -20.457 -9.457 1.00 82.44 102 ASN A CA 1
ATOM 842 C C . ASN A 1 102 ? -14.551 -20.272 -10.390 1.00 82.44 102 ASN A C 1
ATOM 844 O O . ASN A 1 102 ? -15.308 -19.316 -10.228 1.00 82.44 102 ASN A O 1
ATOM 848 N N . VAL A 1 103 ? -14.713 -21.184 -11.339 1.00 79.94 103 VAL A N 1
ATOM 849 C CA . VAL A 1 103 ? -15.926 -21.249 -12.149 1.00 79.94 103 VAL A CA 1
ATOM 850 C C . VAL A 1 103 ? -16.955 -22.018 -11.338 1.00 79.94 103 VAL A C 1
ATOM 852 O O . VAL A 1 103 ? -16.699 -23.136 -10.885 1.00 79.94 103 VAL A O 1
ATOM 855 N N . GLU A 1 104 ? -18.103 -21.394 -11.109 1.00 71.88 104 GLU A N 1
ATOM 856 C CA . GLU A 1 104 ? -19.227 -22.048 -10.461 1.00 71.88 104 GLU A CA 1
ATOM 857 C C . GLU A 1 104 ? -19.776 -23.118 -11.408 1.00 71.88 104 GLU A C 1
ATOM 859 O O . GLU A 1 104 ? -20.410 -22.822 -12.413 1.00 71.88 104 GLU A O 1
ATOM 864 N N . SER A 1 105 ? -19.434 -24.372 -11.122 1.00 65.06 105 SER A N 1
ATOM 865 C CA . SER A 1 105 ? -19.856 -25.536 -11.896 1.00 65.06 105 SER A CA 1
ATOM 866 C C . SER A 1 105 ? -20.934 -26.296 -11.134 1.00 65.06 105 SER A C 1
ATOM 868 O O . SER A 1 105 ? -20.848 -26.450 -9.914 1.00 65.06 105 SER A O 1
ATOM 870 N N . SER A 1 106 ? -21.921 -26.839 -11.845 1.00 56.31 106 SER A N 1
ATOM 871 C CA . SER A 1 106 ? -22.903 -27.776 -11.282 1.00 56.31 106 SER A CA 1
ATOM 872 C C . SER A 1 106 ? -22.256 -29.066 -10.749 1.00 56.31 106 SER A C 1
ATOM 874 O O . SER A 1 106 ? -22.873 -29.792 -9.976 1.00 56.31 106 SER A O 1
ATOM 876 N N . PHE A 1 107 ? -20.985 -29.326 -11.081 1.00 61.03 107 PHE A N 1
ATOM 877 C CA . PHE A 1 107 ? -20.225 -30.507 -10.662 1.00 61.03 107 PHE A CA 1
ATOM 878 C C . PHE A 1 107 ? -19.271 -30.261 -9.481 1.00 61.03 107 PHE A C 1
ATOM 880 O O . PHE A 1 107 ? -18.298 -31.003 -9.330 1.00 61.03 107 PHE A O 1
ATOM 887 N N . LYS A 1 108 ? -19.522 -29.252 -8.630 1.00 60.94 108 LYS A N 1
ATOM 888 C CA . LYS A 1 108 ? -18.661 -28.888 -7.476 1.00 60.94 108 LYS A CA 1
ATOM 889 C C . LYS A 1 108 ? -18.220 -30.074 -6.605 1.00 60.94 108 LYS A C 1
ATOM 891 O O . LYS A 1 108 ? -17.137 -30.022 -6.034 1.00 60.94 108 LYS A O 1
ATOM 896 N N . SER A 1 109 ? -19.031 -31.130 -6.506 1.00 66.56 109 SER A N 1
ATOM 897 C CA . SER A 1 109 ? -18.719 -32.338 -5.730 1.00 66.56 109 SER A CA 1
ATOM 898 C C . SER A 1 109 ? -17.657 -33.249 -6.361 1.00 66.56 109 SER A C 1
ATOM 900 O O . SER A 1 109 ? -17.068 -34.054 -5.648 1.00 66.56 109 SER A O 1
ATOM 902 N N . ARG A 1 110 ? -17.406 -33.150 -7.675 1.00 66.69 110 ARG A N 1
ATOM 903 C CA . ARG A 1 110 ? -16.516 -34.063 -8.426 1.00 66.69 110 ARG A CA 1
ATOM 904 C C . ARG A 1 110 ? -15.374 -33.363 -9.154 1.00 66.69 110 ARG A C 1
ATOM 906 O O . ARG A 1 110 ? -14.338 -33.977 -9.386 1.00 66.69 110 ARG A O 1
ATOM 913 N N . ALA A 1 111 ? -15.547 -32.098 -9.527 1.00 69.19 111 ALA A N 1
ATOM 914 C CA . ALA A 1 111 ? -14.532 -31.331 -10.231 1.00 69.19 111 ALA A CA 1
ATOM 915 C C . ALA A 1 111 ? -14.548 -29.872 -9.772 1.00 69.19 111 ALA A C 1
ATOM 917 O O . ALA A 1 111 ? -15.595 -29.228 -9.715 1.00 69.19 111 ALA A O 1
ATOM 918 N N . THR A 1 112 ? -13.364 -29.338 -9.475 1.00 73.31 112 THR A N 1
ATOM 919 C CA . THR A 1 112 ? -13.176 -27.905 -9.236 1.00 73.31 112 THR A CA 1
ATOM 920 C C . THR A 1 112 ? -12.488 -27.295 -10.446 1.00 73.31 112 THR A C 1
ATOM 922 O O . THR A 1 112 ? -11.376 -27.685 -10.795 1.00 73.31 112 THR A O 1
ATOM 925 N N . THR A 1 113 ? -13.137 -26.319 -11.073 1.00 80.06 113 THR A N 1
ATOM 926 C CA . THR A 1 113 ? -12.595 -25.603 -12.230 1.00 80.06 113 THR A CA 1
ATOM 927 C C . THR A 1 113 ? -12.172 -24.205 -11.807 1.00 80.06 113 THR A C 1
ATOM 929 O O . THR A 1 113 ? -12.939 -23.472 -11.180 1.00 80.06 113 THR A O 1
ATOM 932 N N . GLY A 1 114 ? -10.947 -23.821 -12.155 1.00 81.06 114 GLY A N 1
ATOM 933 C CA . GLY A 1 114 ? -10.445 -22.472 -11.936 1.00 81.06 114 GLY A CA 1
ATOM 934 C C . GLY A 1 114 ? -9.868 -21.885 -13.210 1.00 81.06 114 GLY A C 1
ATOM 935 O O . GLY A 1 114 ? -9.226 -22.585 -13.989 1.00 81.06 114 GLY A O 1
ATOM 936 N N . ILE A 1 115 ? -10.104 -20.593 -13.400 1.00 85.44 115 ILE A N 1
ATOM 937 C CA . ILE A 1 115 ? -9.544 -19.796 -14.487 1.00 85.44 115 ILE A CA 1
ATOM 938 C C . ILE A 1 115 ? -8.608 -18.738 -13.909 1.00 85.44 115 ILE A C 1
ATOM 940 O O . ILE A 1 115 ? -8.834 -18.217 -12.811 1.00 85.44 115 ILE A O 1
ATOM 944 N N . ILE A 1 116 ? -7.553 -18.409 -14.652 1.00 83.75 116 ILE A N 1
ATOM 945 C CA . ILE A 1 116 ? -6.679 -17.283 -14.329 1.00 83.75 116 ILE A CA 1
ATOM 946 C C . ILE A 1 116 ? -7.058 -16.130 -15.247 1.00 83.75 116 ILE A C 1
ATOM 948 O O . ILE A 1 116 ? -6.907 -16.204 -16.462 1.00 83.75 116 ILE A O 1
ATOM 952 N N . VAL A 1 117 ? -7.585 -15.073 -14.643 1.00 82.25 117 VAL A N 1
ATOM 953 C CA . VAL A 1 117 ? -8.048 -13.881 -15.340 1.00 82.25 117 VAL A CA 1
ATOM 954 C C . VAL A 1 117 ? -6.918 -12.871 -15.402 1.00 82.25 117 VAL A C 1
ATOM 956 O O . VAL A 1 117 ? -6.346 -12.478 -14.380 1.00 82.25 117 VAL A O 1
ATOM 959 N N . HIS A 1 118 ? -6.635 -12.443 -16.622 1.00 81.50 118 HIS A N 1
ATOM 960 C CA . HIS A 1 118 ? -5.755 -11.339 -16.935 1.00 81.50 118 HIS A CA 1
ATOM 961 C C . HIS A 1 118 ? -6.396 -9.998 -16.526 1.00 81.50 118 HIS A C 1
ATOM 963 O O . HIS A 1 118 ? -7.504 -9.700 -16.966 1.00 81.50 118 HIS A O 1
ATOM 969 N N . LEU A 1 119 ? -5.727 -9.186 -15.695 1.00 79.38 119 LEU A N 1
ATOM 970 C CA . LEU A 1 119 ? -6.269 -7.889 -15.256 1.00 79.38 119 LEU A CA 1
ATOM 971 C C . LEU A 1 119 ? -5.517 -6.672 -15.809 1.00 79.38 119 LEU A C 1
ATOM 973 O O . LEU A 1 119 ? -6.148 -5.645 -16.048 1.00 79.38 119 LEU A O 1
ATOM 977 N N . ARG A 1 120 ? -4.180 -6.723 -15.919 1.00 75.62 120 ARG A N 1
ATOM 978 C CA . ARG A 1 120 ? -3.361 -5.511 -16.167 1.00 75.62 120 ARG A CA 1
ATOM 979 C C . ARG A 1 120 ? -2.085 -5.693 -16.993 1.00 75.62 120 ARG A C 1
ATOM 981 O O . ARG A 1 120 ? -1.394 -4.703 -17.227 1.00 75.62 120 ARG A O 1
ATOM 988 N N . HIS A 1 121 ? -1.727 -6.907 -17.387 1.00 71.56 121 HIS A N 1
ATOM 989 C CA . HIS A 1 121 ? -0.613 -7.097 -18.313 1.00 71.56 121 HIS A CA 1
ATOM 990 C C . HIS A 1 121 ? -0.942 -6.507 -19.693 1.00 71.56 121 HIS A C 1
ATOM 992 O O . HIS A 1 121 ? -2.081 -6.447 -20.147 1.00 71.56 121 HIS A O 1
ATOM 998 N N . LYS A 1 122 ? 0.089 -6.007 -20.357 1.00 72.81 122 LYS A N 1
ATOM 999 C CA . LYS A 1 122 ? 0.025 -5.651 -21.780 1.00 72.81 122 LYS A CA 1
ATOM 1000 C C . LYS A 1 122 ? 0.792 -6.651 -22.636 1.00 72.81 122 LYS A C 1
ATOM 1002 O O . LYS A 1 122 ? 0.617 -6.685 -23.842 1.00 72.81 122 LYS A O 1
ATOM 1007 N N . ASP A 1 123 ? 1.634 -7.437 -21.978 1.00 76.94 123 ASP A N 1
ATOM 1008 C CA . ASP A 1 123 ? 2.579 -8.358 -22.570 1.00 76.94 123 ASP A CA 1
ATOM 1009 C C . ASP A 1 123 ? 2.243 -9.790 -22.133 1.00 76.94 123 ASP A C 1
ATOM 1011 O O . ASP A 1 123 ? 1.953 -10.039 -20.954 1.00 76.94 123 ASP A O 1
ATOM 101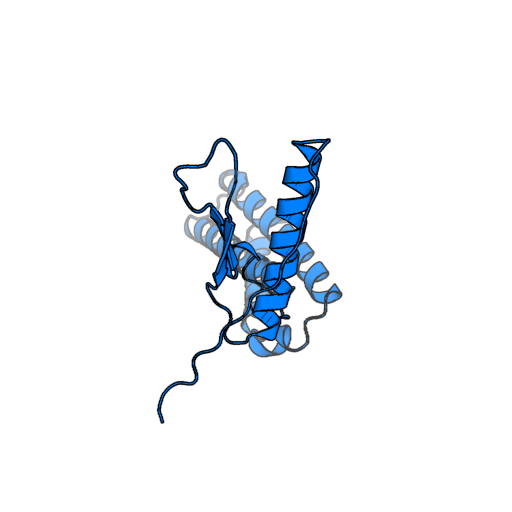5 N N . LEU A 1 124 ? 2.255 -10.713 -23.095 1.00 73.06 124 LEU A N 1
ATOM 1016 C CA . LEU A 1 124 ? 1.834 -12.095 -22.887 1.00 73.06 124 LEU A CA 1
ATOM 1017 C C . LEU A 1 124 ? 2.820 -12.857 -21.995 1.00 73.06 124 LEU A C 1
ATOM 1019 O O . LEU A 1 124 ? 2.389 -13.599 -21.112 1.00 73.06 124 LEU A O 1
ATOM 1023 N N . ASP A 1 125 ? 4.122 -12.630 -22.158 1.00 72.31 125 ASP A N 1
ATOM 1024 C CA . ASP A 1 125 ? 5.154 -13.332 -21.394 1.00 72.31 125 ASP A CA 1
ATOM 1025 C C . ASP A 1 125 ? 5.070 -12.976 -19.911 1.00 72.31 125 ASP A C 1
ATOM 1027 O O . ASP A 1 125 ? 5.096 -13.846 -19.034 1.00 72.31 125 ASP A O 1
ATOM 1031 N N . THR A 1 126 ? 4.886 -11.693 -19.595 1.00 73.50 126 THR A N 1
ATOM 1032 C CA . THR A 1 126 ? 4.688 -11.260 -18.206 1.00 73.50 126 THR A CA 1
ATOM 1033 C C . THR A 1 126 ? 3.407 -11.831 -17.596 1.00 73.50 126 THR A C 1
ATOM 1035 O O . THR A 1 126 ? 3.406 -12.175 -16.412 1.00 73.50 126 THR A O 1
ATOM 1038 N N . PHE A 1 127 ? 2.333 -11.971 -18.380 1.00 78.62 127 PHE A N 1
ATOM 1039 C CA . PHE A 1 127 ? 1.090 -12.598 -17.929 1.00 78.62 127 PHE A CA 1
ATOM 1040 C C . PHE A 1 127 ? 1.278 -14.087 -17.630 1.00 78.62 127 PHE A C 1
ATOM 1042 O O . PHE A 1 127 ? 0.863 -14.556 -16.567 1.00 78.62 127 PHE A O 1
ATOM 1049 N N . LEU A 1 128 ? 1.922 -14.832 -18.530 1.00 79.19 128 LEU A N 1
ATOM 1050 C CA . LEU A 1 128 ? 2.152 -16.267 -18.363 1.00 79.19 128 LEU A CA 1
ATOM 1051 C C . LEU A 1 128 ? 3.061 -16.557 -17.162 1.00 79.19 128 LEU A C 1
ATOM 1053 O O . LEU A 1 128 ? 2.759 -17.451 -16.369 1.00 79.19 128 LEU A O 1
ATOM 1057 N N . ASN A 1 129 ? 4.106 -15.753 -16.957 1.00 79.62 129 ASN A N 1
ATOM 1058 C CA . ASN A 1 129 ? 4.976 -15.859 -15.784 1.00 79.62 129 ASN A CA 1
ATOM 1059 C C . ASN A 1 129 ? 4.199 -15.690 -14.467 1.00 79.62 129 ASN A C 1
ATOM 1061 O O . ASN A 1 129 ? 4.337 -16.495 -13.543 1.00 79.62 129 ASN A O 1
ATOM 1065 N N . ASP A 1 130 ? 3.318 -14.694 -14.394 1.00 82.38 130 ASP A N 1
ATOM 1066 C CA . ASP A 1 130 ? 2.458 -14.473 -13.230 1.00 82.38 130 ASP A CA 1
ATOM 1067 C C . ASP A 1 130 ? 1.406 -15.593 -13.053 1.00 82.38 130 ASP A C 1
ATOM 1069 O O . ASP A 1 130 ? 1.101 -15.999 -11.921 1.00 82.38 130 ASP A O 1
ATOM 1073 N N . CYS A 1 131 ? 0.888 -16.153 -14.153 1.00 81.31 131 CYS A N 1
ATOM 1074 C CA . CYS A 1 131 ? -0.017 -17.305 -14.128 1.00 81.31 131 CYS A CA 1
ATOM 1075 C C . CYS A 1 131 ? 0.635 -18.530 -13.487 1.00 81.31 131 CYS A C 1
ATOM 1077 O O . CYS A 1 131 ? 0.007 -19.178 -12.647 1.00 81.31 131 CYS A O 1
ATOM 1079 N N . VAL A 1 132 ? 1.895 -18.825 -13.825 1.00 80.81 132 VAL A N 1
ATOM 1080 C CA . VAL A 1 132 ? 2.643 -19.958 -13.255 1.00 80.81 132 VAL A CA 1
ATOM 1081 C C . VAL A 1 132 ? 2.712 -19.854 -11.731 1.00 80.81 132 VAL A C 1
ATOM 1083 O O . VAL A 1 132 ? 2.508 -20.850 -11.032 1.00 80.81 132 VAL A O 1
ATOM 1086 N N . VAL A 1 133 ? 2.945 -18.651 -11.198 1.00 80.38 133 VAL A N 1
ATOM 1087 C CA . VAL A 1 133 ? 3.033 -18.422 -9.749 1.00 80.38 133 VAL A CA 1
ATOM 1088 C C . VAL A 1 133 ? 1.690 -18.687 -9.062 1.00 80.38 133 VAL A C 1
ATOM 1090 O O . VAL A 1 133 ? 1.638 -19.418 -8.068 1.00 80.38 133 VAL A O 1
ATOM 1093 N N . ILE A 1 134 ? 0.587 -18.133 -9.582 1.00 83.75 134 ILE A N 1
ATOM 1094 C CA . ILE A 1 134 ? -0.752 -18.373 -9.017 1.00 83.75 134 ILE A CA 1
ATOM 1095 C C . ILE A 1 134 ? -1.138 -19.850 -9.121 1.00 83.75 134 ILE A C 1
ATOM 1097 O O . ILE A 1 134 ? -1.637 -20.417 -8.144 1.00 83.75 134 ILE A O 1
ATOM 1101 N N . PHE A 1 135 ? -0.899 -20.467 -10.278 1.00 84.44 135 PHE A N 1
ATOM 1102 C CA . PHE A 1 135 ? -1.228 -21.862 -10.539 1.00 84.44 135 PHE A CA 1
ATOM 1103 C C . PHE A 1 135 ? -0.517 -22.790 -9.551 1.00 84.44 135 PHE A C 1
ATOM 1105 O O . PHE A 1 135 ? -1.183 -23.535 -8.831 1.00 84.44 135 PHE A O 1
ATOM 1112 N N . LYS A 1 136 ? 0.814 -22.679 -9.422 1.00 83.50 136 LYS A N 1
ATOM 1113 C CA . LYS A 1 136 ? 1.604 -23.488 -8.478 1.00 83.50 136 LYS A CA 1
ATOM 1114 C C . LYS A 1 136 ? 1.089 -23.352 -7.047 1.00 83.50 136 LYS A C 1
ATOM 1116 O O . LYS A 1 136 ? 0.868 -24.354 -6.372 1.00 83.50 136 LYS A O 1
ATOM 1121 N N . ASN A 1 137 ? 0.834 -22.124 -6.594 1.00 83.56 137 ASN A N 1
ATOM 1122 C CA . ASN A 1 137 ? 0.342 -21.876 -5.239 1.00 83.56 137 ASN A CA 1
ATOM 1123 C C . ASN A 1 137 ? -1.031 -22.513 -4.985 1.00 83.56 137 ASN A C 1
ATOM 1125 O O . ASN A 1 137 ? -1.268 -23.063 -3.907 1.00 83.56 137 ASN A O 1
ATOM 1129 N N . LYS A 1 138 ? -1.936 -22.453 -5.968 1.00 85.25 138 LYS A N 1
ATOM 1130 C CA . LYS A 1 138 ? -3.271 -23.051 -5.864 1.00 85.25 138 LYS A CA 1
ATOM 1131 C C . LYS A 1 138 ? -3.214 -24.569 -5.857 1.00 85.25 138 LYS A C 1
ATOM 1133 O O . LYS A 1 138 ? -3.789 -25.169 -4.953 1.00 85.25 138 LYS A O 1
ATOM 1138 N N . ILE A 1 139 ? -2.488 -25.171 -6.794 1.00 84.06 139 ILE A N 1
ATOM 1139 C CA . ILE A 1 139 ? -2.339 -26.627 -6.868 1.00 84.06 139 ILE A CA 1
ATOM 1140 C C . ILE A 1 139 ? -1.679 -27.166 -5.598 1.00 84.06 139 ILE A C 1
ATOM 1142 O O . ILE A 1 139 ? -2.224 -28.072 -4.978 1.00 84.06 139 ILE A O 1
ATOM 1146 N N . ASN A 1 140 ? -0.595 -26.547 -5.122 1.00 84.38 140 ASN A N 1
ATOM 1147 C CA . ASN A 1 140 ? 0.055 -26.956 -3.873 1.00 84.38 140 ASN A CA 1
ATOM 1148 C C . ASN A 1 140 ? -0.889 -26.877 -2.668 1.00 84.38 140 ASN A C 1
ATOM 1150 O O . ASN A 1 140 ? -0.840 -27.731 -1.786 1.00 84.38 140 ASN A O 1
ATOM 1154 N N . LYS A 1 141 ? -1.763 -25.864 -2.614 1.00 85.06 141 LYS A N 1
ATOM 1155 C CA . LYS A 1 141 ? -2.776 -25.770 -1.560 1.00 85.06 141 LYS A CA 1
ATOM 1156 C C . LYS A 1 141 ? -3.802 -26.904 -1.663 1.00 85.06 141 LYS A C 1
ATOM 1158 O O . LYS A 1 141 ? -4.108 -27.502 -0.638 1.00 85.06 141 LYS A O 1
ATOM 1163 N N . PHE A 1 142 ? -4.287 -27.219 -2.864 1.00 81.88 142 PHE A N 1
ATOM 1164 C CA . PHE A 1 142 ? -5.222 -28.329 -3.078 1.00 81.88 142 PHE A CA 1
ATOM 1165 C C . PHE A 1 142 ? -4.608 -29.685 -2.723 1.00 81.88 142 PHE A C 1
ATOM 1167 O O . PHE A 1 142 ? -5.233 -30.457 -2.004 1.00 81.88 142 PHE A O 1
ATOM 1174 N N . LEU A 1 143 ? -3.369 -29.946 -3.145 1.00 82.19 143 LEU A N 1
ATOM 1175 C CA . LEU A 1 143 ? -2.649 -31.181 -2.820 1.00 82.19 143 LEU A CA 1
ATOM 1176 C C . LEU A 1 143 ? -2.428 -31.347 -1.311 1.00 82.19 143 LEU A C 1
ATOM 1178 O O . LEU A 1 143 ? -2.543 -32.447 -0.786 1.00 82.19 143 LEU A O 1
ATOM 1182 N N . LYS A 1 144 ? -2.169 -30.250 -0.587 1.00 84.19 144 LYS A N 1
ATOM 1183 C CA . LYS A 1 144 ? -2.083 -30.279 0.883 1.00 84.19 144 LYS A CA 1
ATOM 1184 C C . LYS A 1 144 ? -3.423 -30.581 1.555 1.00 84.19 144 LYS A C 1
ATOM 1186 O O . LYS A 1 144 ? -3.436 -31.189 2.618 1.00 84.19 144 LYS A O 1
ATOM 1191 N N . GLN A 1 145 ? -4.532 -30.123 0.973 1.00 83.19 145 GLN A N 1
ATOM 1192 C CA . GLN A 1 145 ? -5.878 -30.341 1.513 1.00 83.19 145 GLN A CA 1
ATOM 1193 C C . GLN A 1 145 ? -6.421 -31.740 1.198 1.00 83.19 145 GLN A C 1
ATOM 1195 O O . GLN A 1 145 ? -7.219 -32.269 1.963 1.00 83.19 145 GLN A O 1
ATOM 1200 N N . HIS A 1 146 ? -5.977 -32.343 0.098 1.00 77.19 146 HIS A N 1
ATOM 1201 C CA . HIS A 1 146 ? -6.435 -33.645 -0.366 1.00 77.19 146 HIS A CA 1
ATOM 1202 C C . HIS A 1 146 ? -5.215 -34.519 -0.680 1.00 77.19 146 HIS A C 1
ATOM 1204 O O . HIS A 1 146 ? -4.677 -34.484 -1.786 1.00 77.19 146 HIS A O 1
ATOM 1210 N N . GLN A 1 147 ? -4.777 -35.301 0.312 1.00 66.81 147 GLN A N 1
ATOM 1211 C CA . GLN A 1 147 ? -3.513 -36.054 0.285 1.00 66.81 147 GLN A CA 1
ATOM 1212 C C . GLN A 1 147 ? -3.417 -37.123 -0.826 1.00 66.81 147 GLN A C 1
ATOM 1214 O O . GLN A 1 147 ? -2.321 -37.591 -1.113 1.00 66.81 147 GLN A O 1
ATOM 1219 N N . ALA A 1 148 ? -4.528 -37.485 -1.479 1.00 70.00 148 ALA A N 1
ATOM 1220 C CA . ALA A 1 148 ? -4.596 -38.531 -2.503 1.00 70.00 148 ALA A CA 1
ATOM 1221 C C . ALA A 1 148 ? -5.218 -38.037 -3.828 1.00 70.00 148 ALA A C 1
ATOM 1223 O O . ALA A 1 148 ? -6.154 -38.637 -4.353 1.00 70.00 148 ALA A O 1
ATOM 1224 N N . LEU A 1 149 ? -4.728 -36.919 -4.376 1.00 66.81 149 LEU A N 1
ATOM 1225 C CA . LEU A 1 149 ? -5.147 -36.428 -5.696 1.00 66.81 149 LEU A CA 1
ATOM 1226 C C . LEU A 1 149 ? -4.148 -36.818 -6.790 1.00 66.81 149 LEU A C 1
ATOM 1228 O O . LEU A 1 149 ? -2.997 -36.383 -6.783 1.00 66.81 149 LEU A O 1
ATOM 1232 N N . LYS A 1 150 ? -4.616 -37.567 -7.795 1.00 69.12 150 LYS A N 1
ATOM 1233 C CA . LYS A 1 150 ? -3.893 -37.757 -9.059 1.00 69.12 150 LYS A CA 1
ATOM 1234 C C . LYS A 1 150 ? -4.077 -36.515 -9.933 1.00 69.12 150 LYS A C 1
ATOM 1236 O O . LYS A 1 150 ? -5.194 -36.195 -10.334 1.00 69.12 150 LYS A O 1
ATOM 1241 N N . VAL A 1 151 ? -2.984 -35.819 -10.238 1.00 65.62 151 VAL A N 1
ATOM 1242 C CA . VAL A 1 151 ? -2.999 -34.646 -11.123 1.00 65.62 151 VAL A CA 1
ATOM 1243 C C . VAL A 1 151 ? -2.746 -35.100 -12.555 1.00 65.62 151 VAL A C 1
ATOM 1245 O O . VAL A 1 151 ? -1.650 -35.548 -12.875 1.00 65.62 151 VAL A O 1
ATOM 1248 N N . ASN A 1 152 ? -3.748 -34.955 -13.421 1.00 69.06 152 ASN A N 1
ATOM 1249 C CA . ASN A 1 152 ? -3.595 -35.132 -14.864 1.00 69.06 152 ASN A CA 1
ATOM 1250 C C . ASN A 1 152 ? -3.584 -33.750 -15.527 1.00 69.06 152 ASN A C 1
ATOM 1252 O O . ASN A 1 152 ? -4.444 -32.917 -15.234 1.00 69.06 152 ASN A O 1
ATOM 1256 N N . THR A 1 153 ? -2.626 -33.495 -16.415 1.00 61.69 153 THR A N 1
ATOM 1257 C CA . THR A 1 153 ? -2.511 -32.229 -17.147 1.00 61.69 153 THR A CA 1
ATOM 1258 C C . THR A 1 153 ? -2.787 -32.448 -18.630 1.00 61.69 153 THR A C 1
ATOM 1260 O O . THR A 1 153 ? -2.357 -33.428 -19.233 1.00 61.69 153 THR A O 1
ATOM 1263 N N . THR A 1 154 ? -3.532 -31.532 -19.243 1.00 67.19 154 THR A N 1
ATOM 1264 C CA . THR A 1 154 ? -3.766 -31.527 -20.691 1.00 67.19 154 THR A CA 1
ATOM 1265 C C . THR A 1 154 ? -3.746 -30.083 -21.162 1.00 67.19 154 THR A C 1
ATOM 1267 O O . THR A 1 154 ? -4.484 -29.250 -20.637 1.00 67.19 154 THR A O 1
ATOM 1270 N N . HIS A 1 155 ? -2.884 -29.772 -22.126 1.00 61.66 155 HIS A N 1
ATOM 1271 C CA . HIS A 1 155 ? -2.792 -28.441 -22.714 1.00 61.66 155 HIS A CA 1
ATOM 1272 C C . HIS A 1 155 ? -3.666 -28.375 -23.969 1.00 61.66 155 HIS A C 1
ATOM 1274 O O . HIS A 1 155 ? -3.535 -29.210 -24.862 1.00 61.66 155 HIS A O 1
ATOM 1280 N N . LYS A 1 156 ? -4.560 -27.387 -24.035 1.00 54.06 156 LYS A N 1
ATOM 1281 C CA . LYS A 1 156 ? -5.368 -27.082 -25.220 1.00 54.06 156 LYS A CA 1
ATOM 1282 C C . LYS A 1 156 ? -5.298 -25.579 -25.464 1.00 54.06 156 LYS A C 1
ATOM 1284 O O . LYS A 1 156 ? -5.772 -24.810 -24.631 1.00 54.06 156 LYS A O 1
ATOM 1289 N N . SER A 1 157 ? -4.710 -25.169 -26.582 1.00 54.44 157 SER A N 1
ATOM 1290 C CA . SER A 1 157 ? -4.680 -23.777 -27.033 1.00 54.44 157 SER A CA 1
ATOM 1291 C C . SER A 1 157 ? -5.439 -23.644 -28.351 1.00 54.44 157 SER A C 1
ATOM 1293 O O . SER A 1 157 ? -5.391 -24.522 -29.207 1.00 54.44 157 SER A O 1
ATOM 1295 N N . SER A 1 158 ? -6.160 -22.537 -28.508 1.00 57.12 158 SER A N 1
ATOM 1296 C CA . SER A 1 158 ? -6.755 -22.126 -29.780 1.00 57.12 158 SER A CA 1
ATOM 1297 C C . SER A 1 158 ? -6.586 -20.618 -29.893 1.00 57.12 158 SER A C 1
ATOM 1299 O O . SER A 1 158 ? -6.844 -19.905 -28.922 1.00 57.12 158 SER A O 1
ATOM 1301 N N . TYR A 1 159 ? -6.108 -20.140 -31.035 1.00 50.81 159 TYR A N 1
ATOM 1302 C CA . TYR A 1 159 ? -5.903 -18.722 -31.308 1.00 50.81 159 TYR A CA 1
ATOM 1303 C C . TYR A 1 159 ? -6.797 -18.317 -32.476 1.00 50.81 159 TYR A C 1
ATOM 1305 O O . TYR A 1 159 ? -6.872 -19.013 -33.485 1.00 50.81 159 TYR A O 1
ATOM 1313 N N . LYS A 1 160 ? -7.499 -17.193 -32.326 1.00 49.47 160 LYS A N 1
ATOM 1314 C CA . LYS A 1 160 ? -8.218 -16.551 -33.426 1.00 49.47 160 LYS A CA 1
ATOM 1315 C C . LYS A 1 160 ? -7.367 -15.389 -33.914 1.00 49.47 160 LYS A C 1
ATOM 1317 O O . LYS A 1 160 ? -7.090 -14.476 -33.141 1.00 49.47 160 LYS A O 1
ATOM 1322 N N . VAL A 1 16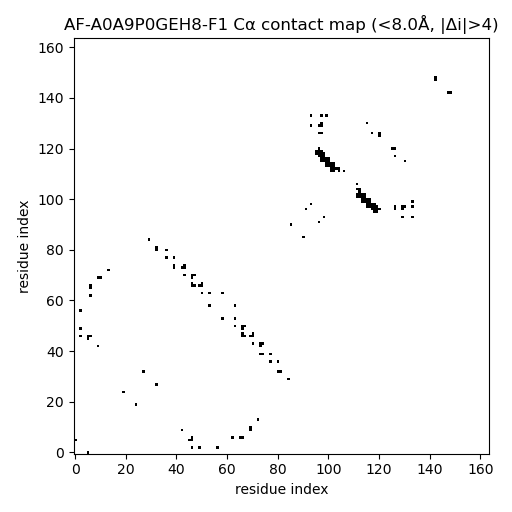1 ? -6.945 -15.448 -35.171 1.00 47.62 161 VAL A N 1
ATOM 1323 C CA . VAL A 1 161 ? -6.323 -14.309 -35.850 1.00 47.62 161 VAL A CA 1
ATOM 1324 C C . VAL A 1 161 ? -7.456 -13.337 -36.207 1.00 47.62 161 VAL A C 1
ATOM 1326 O O . VAL A 1 161 ? -8.443 -13.789 -36.794 1.00 47.62 161 VAL A O 1
ATOM 1329 N N . PRO A 1 162 ? -7.396 -12.053 -35.812 1.00 38.50 162 PRO A N 1
ATOM 1330 C CA . PRO A 1 162 ? -8.401 -11.079 -36.223 1.00 38.50 162 PRO A CA 1
ATOM 1331 C C . PRO A 1 162 ? -8.391 -10.942 -37.753 1.00 38.50 162 PRO A C 1
ATOM 1333 O O . PRO A 1 162 ? -7.301 -10.932 -38.329 1.00 38.50 162 PRO A O 1
ATOM 1336 N N . PRO A 1 163 ? -9.553 -10.852 -38.422 1.00 59.00 163 PRO A N 1
ATOM 1337 C CA . PRO A 1 163 ? -9.580 -10.500 -39.836 1.00 59.00 163 PRO A CA 1
ATOM 1338 C C . PRO A 1 163 ? -9.042 -9.069 -39.992 1.00 59.00 163 PRO A C 1
ATOM 1340 O O . PRO A 1 163 ? -9.408 -8.192 -39.206 1.00 59.00 163 PRO A O 1
ATOM 1343 N N . PHE A 1 164 ? -8.119 -8.902 -40.941 1.00 57.12 164 PHE A N 1
ATOM 1344 C CA . PHE A 1 164 ? -7.458 -7.641 -41.285 1.00 57.12 164 PHE A CA 1
ATOM 1345 C C . PHE A 1 164 ? -8.446 -6.576 -41.765 1.00 57.12 164 PHE A C 1
ATOM 1347 O O . PHE A 1 164 ? -9.418 -6.955 -42.458 1.00 57.12 164 PHE A O 1
#

Organism: NCBI:txid3402493

Sequence (164 aa):
MNPFSIIKQSDNILAAIKKPRKILFDNFTIKNAEIWLKRLQRQIKSCNKAIRSRQQYNLSIGDLRKLETNVGHFKHFRKLILNRHIGMGIQSKLGQRVKWANVESSFKSRATTGIIVHLRHKDLDTFLNDCVVIFKNKINKFLKQHQALKVNTTHKSSYKVPPF

Foldseek 3Di:
DALVVLLVVLVVVVVVCVPPVPPCQVPPDPVNLVVLLVVLVVSLVVLVVCLVCCVVNVDDPVSNVSSVVSNVVSVVVNVVSVCSVPPVPPPPDLCQAKDKDWDDDPPVVPDTDIDIDGHDDPDPVVSVVSVVVVVVVVVVVVCVVPVDDDDDDDDDDDDDDDDD